Protein AF-A0A8T5USI5-F1 (afdb_monomer_lite)

Secondary structure (DSSP, 8-state):
-----S--EEEEETTEEEEE-PPPHHHIIIIIHHHHHHHHHHHHHHHHHHHHHSS--S-TTSPP--SS---HHHHHHHHHHHHHHHHHHHHHHHHHHHHHHHHHHHHHSHHHHHHH---GGGSPPP---HHHHHHHHHHHHHHHSS-------HHHHHHHHHHTTTS--

Foldseek 3Di:
DPDPLADWDWDAFPNDIWIFTEDDPVCCVVQVVVLVVLVVVLVVLQVVLCVLQVDRDPALQDDRHRPDDHDPVSVVVSVVSSVSNVVSVVVNLVSLQVQLQLRRLCRVCVPVCVPVVDDSVPDDGDDGDSVSSVVSSVVNSVSHPPDRPPPPDPPVVVVVVVVVVVVPD

pLDDT: mean 78.93, std 16.96, range [35.34, 95.69]

Sequence (169 aa):
MLPNYYPTSTIKVNGKEIEIEPYRVIEIRDYITPLDKITAKLSGIISKLEYYTGATIDDPSLPIVPTKDLSLEDIDKMAELGEEAVDLKLQAMELSYKVAQLGLKRALYKEAYTKVGKELDEFKDIGVTESQTQIVTRLMMKLANQDMPMVADTKNRLKDKREKKRSGK

Radius of gyration: 23.27 Å; chains: 1; bounding box: 47×43×85 Å

Organism: NCBI:txid2874285

Structure (mmCIF, N/CA/C/O backbone):
data_AF-A0A8T5USI5-F1
#
_entry.id   AF-A0A8T5USI5-F1
#
loop_
_atom_site.group_PDB
_atom_site.id
_atom_site.type_symbol
_atom_site.label_atom_id
_atom_site.label_alt_id
_atom_site.label_comp_id
_atom_site.label_asym_id
_atom_site.label_entity_id
_atom_site.label_seq_id
_atom_site.pdbx_PDB_ins_code
_atom_site.Cartn_x
_atom_site.Cartn_y
_atom_site.Cartn_z
_atom_site.occupancy
_atom_site.B_iso_or_equiv
_atom_site.auth_seq_id
_atom_site.auth_comp_id
_atom_site.auth_asym_id
_atom_site.auth_atom_id
_atom_site.pdbx_PDB_model_num
ATOM 1 N N . MET A 1 1 ? -9.394 -4.500 35.224 1.00 40.97 1 MET A N 1
ATOM 2 C CA . MET A 1 1 ? -9.216 -4.341 33.765 1.00 40.97 1 MET A CA 1
ATOM 3 C C . MET A 1 1 ? -8.466 -5.555 33.247 1.00 40.97 1 MET A C 1
ATOM 5 O O . MET A 1 1 ? -7.433 -5.884 33.817 1.00 40.97 1 MET A O 1
ATOM 9 N N . LEU A 1 2 ? -9.011 -6.258 32.251 1.00 38.81 2 LEU A N 1
ATOM 10 C CA . LEU A 1 2 ? -8.253 -7.277 31.519 1.00 38.81 2 LEU A CA 1
ATOM 11 C C . LEU A 1 2 ? -7.157 -6.560 30.711 1.00 38.81 2 LEU A C 1
ATOM 13 O O . LEU A 1 2 ? -7.464 -5.528 30.113 1.00 38.81 2 LEU A O 1
ATOM 17 N N . PRO A 1 3 ? -5.901 -7.040 30.716 1.00 43.03 3 PRO A N 1
ATOM 18 C CA . PRO A 1 3 ? -4.856 -6.482 29.865 1.00 43.03 3 PRO A CA 1
ATOM 19 C C . PRO A 1 3 ? -5.282 -6.561 28.398 1.00 43.03 3 PRO A C 1
ATOM 21 O O . PRO A 1 3 ? -5.829 -7.579 27.974 1.00 43.03 3 PRO A O 1
ATOM 24 N N . ASN A 1 4 ? -5.030 -5.506 27.625 1.00 50.62 4 ASN A N 1
ATOM 25 C CA . ASN A 1 4 ? -5.177 -5.575 26.177 1.00 50.62 4 ASN A CA 1
ATOM 26 C C . ASN A 1 4 ? -4.032 -6.461 25.658 1.00 50.62 4 ASN A C 1
ATOM 28 O O . ASN A 1 4 ? -2.865 -6.104 25.791 1.00 50.62 4 ASN A O 1
ATOM 32 N N . TYR A 1 5 ? -4.354 -7.661 25.168 1.00 55.97 5 TYR A N 1
ATOM 33 C CA . TYR A 1 5 ? -3.356 -8.659 24.748 1.00 55.97 5 TYR A CA 1
ATOM 34 C C . TYR A 1 5 ? -2.824 -8.429 23.328 1.00 55.97 5 TYR A C 1
ATOM 36 O O . TYR A 1 5 ? -1.929 -9.147 22.890 1.00 55.97 5 TYR A O 1
ATOM 44 N N . TYR A 1 6 ? -3.368 -7.442 22.617 1.00 62.94 6 TYR A N 1
ATOM 45 C CA . TYR A 1 6 ? -2.999 -7.129 21.244 1.00 62.94 6 TYR A CA 1
ATOM 46 C C . TYR A 1 6 ? -2.125 -5.874 21.197 1.00 62.94 6 TYR A C 1
ATOM 48 O O . TYR A 1 6 ? -2.446 -4.901 21.884 1.00 62.94 6 TYR A O 1
ATOM 56 N N . PRO A 1 7 ? -1.040 -5.872 20.402 1.00 72.12 7 PRO A N 1
ATOM 57 C CA . PRO A 1 7 ? -0.237 -4.676 20.209 1.00 72.12 7 PRO A CA 1
ATOM 58 C C . PRO A 1 7 ? -1.087 -3.613 19.514 1.00 72.12 7 PRO A C 1
ATOM 60 O O . PRO A 1 7 ? -1.692 -3.877 18.480 1.00 72.12 7 PRO A O 1
ATOM 63 N N . THR A 1 8 ? -1.141 -2.416 20.084 1.00 79.50 8 THR A N 1
ATOM 64 C CA . THR A 1 8 ? -1.781 -1.252 19.468 1.00 79.50 8 THR A CA 1
ATOM 65 C C . THR A 1 8 ? -0.726 -0.230 19.067 1.00 79.50 8 THR A C 1
ATOM 67 O O . THR A 1 8 ? 0.451 -0.329 19.434 1.00 79.50 8 THR A O 1
ATOM 70 N N . SER A 1 9 ? -1.101 0.744 18.246 1.00 81.75 9 SER A N 1
ATOM 71 C CA . SER A 1 9 ? -0.208 1.847 17.891 1.00 81.75 9 SER A CA 1
ATOM 72 C C . SER A 1 9 ? -0.971 3.144 17.702 1.00 81.75 9 SER A C 1
ATOM 74 O O . SER A 1 9 ? -2.032 3.165 17.086 1.00 81.75 9 SER A O 1
ATOM 76 N N . THR A 1 10 ? -0.409 4.237 18.209 1.00 85.75 10 THR A N 1
ATOM 77 C CA . THR A 1 10 ? -1.034 5.560 18.143 1.00 85.75 10 THR A CA 1
ATOM 78 C C . THR A 1 10 ? -0.524 6.344 16.942 1.00 85.75 10 THR A C 1
ATOM 80 O O . THR A 1 10 ? 0.676 6.391 16.671 1.00 85.75 10 THR A O 1
ATOM 83 N N . ILE A 1 11 ? -1.444 6.990 16.235 1.00 85.12 11 ILE A N 1
ATOM 84 C CA . ILE A 1 11 ? -1.179 7.822 15.059 1.00 85.12 11 ILE A CA 1
ATOM 85 C C . ILE A 1 11 ? -2.010 9.103 15.159 1.00 85.12 11 ILE A C 1
ATOM 87 O O . ILE A 1 11 ? -3.140 9.093 15.641 1.00 85.12 11 ILE A O 1
ATOM 91 N N . LYS A 1 12 ? -1.463 10.216 14.661 1.00 85.00 12 LYS A N 1
ATOM 92 C CA . LYS A 1 12 ? -2.191 11.476 14.511 1.00 85.00 12 LYS A CA 1
ATOM 93 C C . LYS A 1 12 ? -2.833 11.579 13.121 1.00 85.00 12 LYS A C 1
ATOM 95 O O . LYS A 1 12 ? -2.125 11.719 12.127 1.00 85.00 12 LYS A O 1
ATOM 100 N N . VAL A 1 13 ? -4.164 11.570 13.052 1.00 82.12 13 VAL A N 1
ATOM 101 C CA . VAL A 1 13 ? -4.943 11.828 11.824 1.00 82.12 13 VAL A CA 1
ATOM 102 C C . VAL A 1 13 ? -5.777 13.083 12.026 1.00 82.12 13 VAL A C 1
ATOM 104 O O . VAL A 1 13 ? -6.486 13.206 13.021 1.00 82.12 13 VAL A O 1
ATOM 107 N N . ASN A 1 14 ? -5.681 14.037 11.096 1.00 84.12 14 ASN A N 1
ATOM 108 C CA . ASN A 1 14 ? -6.418 15.310 11.149 1.00 84.12 14 ASN A CA 1
ATOM 109 C C . ASN A 1 14 ? -6.300 16.035 12.503 1.00 84.12 14 ASN A C 1
ATOM 111 O O . ASN A 1 14 ? -7.270 16.567 13.033 1.00 84.12 14 ASN A O 1
ATOM 115 N N . GLY A 1 15 ? -5.106 16.013 13.098 1.00 80.69 15 GLY A N 1
ATOM 116 C CA . GLY A 1 15 ? -4.850 16.650 14.391 1.00 80.69 15 GLY A CA 1
ATOM 117 C C . GLY A 1 15 ? -5.251 15.828 15.621 1.00 80.69 15 GLY A C 1
ATOM 118 O O . GLY A 1 15 ? -4.846 16.197 16.721 1.00 80.69 15 GLY A O 1
ATOM 119 N N . LYS A 1 16 ? -5.967 14.709 15.457 1.00 83.94 16 LYS A N 1
ATOM 120 C CA . LYS A 1 16 ? -6.438 13.841 16.543 1.00 83.94 16 LYS A CA 1
ATOM 121 C C . LYS A 1 16 ? -5.554 12.605 16.688 1.00 83.94 16 LYS A C 1
ATOM 123 O O . LYS A 1 16 ? -5.235 11.959 15.693 1.00 83.94 16 LYS A O 1
ATOM 128 N N . GLU A 1 17 ? -5.188 12.262 17.919 1.00 88.12 17 GLU A N 1
ATOM 129 C CA . GLU A 1 17 ? -4.540 10.983 18.219 1.00 88.12 17 GLU A CA 1
ATOM 130 C C . GLU A 1 17 ? -5.564 9.847 18.210 1.00 88.12 17 GLU A C 1
ATOM 132 O O . GLU A 1 17 ? -6.646 9.948 18.795 1.00 88.12 17 GLU A O 1
ATOM 137 N N . ILE A 1 18 ? -5.223 8.781 17.496 1.00 86.44 18 ILE A N 1
ATOM 138 C CA . ILE A 1 18 ? -6.059 7.609 17.274 1.00 86.44 18 ILE A CA 1
ATOM 139 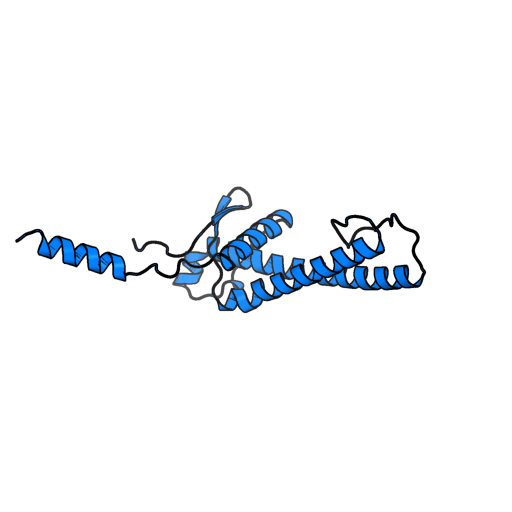C C . ILE A 1 18 ? -5.219 6.379 17.605 1.00 86.44 18 ILE A C 1
ATOM 141 O O . ILE A 1 18 ? -4.142 6.193 17.040 1.00 86.44 18 ILE A O 1
ATOM 145 N N . GLU A 1 19 ? -5.716 5.546 18.517 1.00 88.12 19 GLU A N 1
ATOM 146 C CA . GLU A 1 19 ? -5.135 4.240 18.821 1.00 88.12 19 GLU A CA 1
ATOM 147 C C . GLU A 1 19 ? -5.674 3.205 17.832 1.00 88.12 19 GLU A C 1
ATOM 149 O O . GLU A 1 19 ? -6.877 2.952 17.767 1.00 88.12 19 GLU A O 1
ATOM 154 N N . ILE A 1 20 ? -4.775 2.626 17.047 1.00 85.94 20 ILE A N 1
ATOM 155 C CA . ILE A 1 20 ? -5.085 1.626 16.036 1.00 85.94 20 ILE A CA 1
ATOM 156 C C . ILE A 1 20 ? -4.821 0.224 16.583 1.00 85.94 20 ILE A C 1
ATOM 158 O O . ILE A 1 20 ? -3.777 -0.050 17.179 1.00 85.94 20 ILE A O 1
ATOM 162 N N . GLU A 1 21 ? -5.786 -0.659 16.342 1.00 82.69 21 GLU A N 1
ATOM 163 C CA . GLU A 1 21 ? -5.762 -2.074 16.706 1.00 82.69 21 GLU A CA 1
ATOM 164 C C . GLU A 1 21 ? -5.496 -2.953 15.471 1.00 82.69 21 GLU A C 1
ATOM 166 O O . GLU A 1 21 ? -5.841 -2.560 14.353 1.00 82.69 21 GLU A O 1
ATOM 171 N N . PRO A 1 22 ? -4.921 -4.156 15.650 1.00 76.06 22 PRO A N 1
ATOM 172 C CA . PRO A 1 22 ? -4.624 -5.060 14.548 1.00 76.06 22 PRO A CA 1
ATOM 173 C C . PRO A 1 22 ? -5.890 -5.599 13.866 1.00 76.06 22 PRO A C 1
ATOM 175 O O . PRO A 1 22 ? -7.019 -5.515 14.370 1.00 76.06 22 PRO A O 1
ATOM 178 N N . TYR A 1 23 ? -5.683 -6.186 12.688 1.00 75.00 23 TYR A N 1
ATOM 179 C CA . TYR A 1 23 ? -6.731 -6.862 11.935 1.00 75.00 23 TYR A CA 1
ATOM 180 C C . TYR A 1 23 ? -7.186 -8.167 12.583 1.00 75.00 23 TYR A C 1
ATOM 182 O O . TYR A 1 23 ? -6.412 -8.884 13.217 1.00 75.00 23 TYR A O 1
ATOM 190 N N . ARG A 1 24 ? -8.455 -8.517 12.352 1.00 74.44 24 ARG A N 1
ATOM 191 C CA . ARG A 1 24 ? -8.939 -9.882 12.561 1.00 74.44 24 ARG A CA 1
ATOM 192 C C . ARG A 1 24 ? -8.360 -10.774 11.468 1.00 74.44 24 ARG A C 1
ATOM 194 O O . ARG A 1 24 ? -8.135 -10.324 10.351 1.00 74.44 24 ARG A O 1
ATOM 201 N N . VAL A 1 25 ? -8.210 -12.064 11.756 1.00 72.25 25 VAL A N 1
ATOM 202 C CA . VAL A 1 25 ? -7.623 -13.045 10.822 1.00 72.25 25 VAL A CA 1
ATOM 203 C C . VAL A 1 25 ? -8.280 -13.024 9.431 1.00 72.25 25 VAL A C 1
ATOM 205 O O . VAL A 1 25 ? -7.582 -13.104 8.426 1.00 72.25 25 VAL A O 1
ATOM 208 N N . ILE A 1 26 ? -9.606 -12.869 9.359 1.00 71.94 26 ILE A N 1
ATOM 209 C CA . ILE A 1 26 ? -10.342 -12.795 8.082 1.00 71.94 26 ILE A CA 1
ATOM 210 C C . ILE A 1 26 ? -9.901 -11.570 7.267 1.00 71.94 26 ILE A C 1
ATOM 212 O O . ILE A 1 26 ? -9.634 -11.671 6.078 1.00 71.94 26 ILE A O 1
ATOM 216 N N . GLU A 1 27 ? -9.724 -10.428 7.924 1.00 77.50 27 GLU A N 1
ATOM 217 C CA . GLU A 1 27 ? -9.336 -9.171 7.281 1.00 77.50 27 GLU A CA 1
ATOM 218 C C . GLU A 1 27 ? -7.861 -9.181 6.859 1.00 77.50 27 GLU A C 1
ATOM 220 O O . GLU A 1 27 ? -7.498 -8.590 5.844 1.00 77.50 27 GLU A O 1
ATOM 225 N N . ILE A 1 28 ? -7.008 -9.909 7.592 1.00 80.19 28 ILE A N 1
ATOM 226 C CA . ILE A 1 28 ? -5.634 -10.181 7.150 1.00 80.19 28 ILE A CA 1
ATOM 227 C C . ILE A 1 28 ? -5.665 -10.927 5.812 1.00 80.19 28 ILE A C 1
ATOM 229 O O . ILE A 1 28 ? -4.963 -10.540 4.880 1.00 80.19 28 ILE A O 1
ATOM 233 N N . ARG A 1 29 ? -6.500 -11.966 5.695 1.00 83.56 29 ARG A N 1
ATOM 234 C CA . ARG A 1 29 ? -6.617 -12.762 4.466 1.00 83.56 29 ARG A CA 1
ATOM 235 C C . ARG A 1 29 ? -7.177 -11.953 3.297 1.00 83.56 29 ARG A C 1
ATOM 237 O O . ARG A 1 29 ? -6.701 -12.120 2.177 1.00 83.56 29 ARG A O 1
ATOM 244 N N . ASP A 1 30 ? -8.179 -11.121 3.556 1.00 86.25 30 ASP A N 1
ATOM 245 C CA . ASP A 1 30 ? -8.951 -10.458 2.503 1.00 86.25 30 ASP A CA 1
ATOM 246 C C . ASP A 1 30 ? -8.341 -9.108 2.074 1.00 86.25 30 ASP A C 1
ATOM 248 O O . ASP A 1 30 ? -8.551 -8.688 0.937 1.00 86.25 30 ASP A O 1
ATOM 252 N N . TYR A 1 31 ? -7.534 -8.459 2.927 1.00 88.56 31 TYR A N 1
ATOM 253 C CA . TYR A 1 31 ? -6.959 -7.137 2.637 1.00 88.56 31 TYR A CA 1
ATOM 254 C C . TYR A 1 31 ? -5.435 -7.065 2.770 1.00 88.56 31 TYR A C 1
ATOM 256 O O . TYR A 1 31 ? -4.773 -6.562 1.865 1.00 88.56 31 TYR A O 1
ATOM 264 N N . ILE A 1 32 ? -4.848 -7.592 3.851 1.00 87.44 32 ILE A N 1
ATOM 265 C CA . ILE A 1 32 ? -3.392 -7.487 4.070 1.00 87.44 32 ILE A CA 1
ATOM 266 C C . ILE A 1 32 ? -2.613 -8.412 3.137 1.00 87.44 32 ILE A C 1
ATOM 268 O O . ILE A 1 32 ? -1.711 -7.962 2.441 1.00 87.44 32 ILE A O 1
ATOM 272 N N . THR A 1 33 ? -2.983 -9.691 3.065 1.00 88.75 33 THR A N 1
ATOM 273 C CA . THR A 1 33 ? -2.283 -10.672 2.223 1.00 88.75 33 THR A CA 1
ATOM 274 C C . THR A 1 33 ? -2.325 -10.308 0.731 1.00 88.75 33 THR A C 1
ATOM 276 O O . THR A 1 33 ? -1.299 -10.449 0.064 1.00 88.75 33 THR A O 1
ATOM 279 N N . PRO A 1 34 ? -3.453 -9.845 0.154 1.00 93.00 34 PRO A N 1
ATOM 280 C CA . PRO A 1 34 ? -3.464 -9.384 -1.230 1.00 93.00 34 PRO A CA 1
ATOM 281 C C . PRO A 1 34 ? -2.609 -8.131 -1.426 1.00 93.00 34 PRO A C 1
ATOM 283 O O . PRO A 1 34 ? -1.885 -8.061 -2.417 1.00 93.00 34 PRO A O 1
ATOM 286 N N . LEU A 1 35 ? -2.614 -7.197 -0.467 1.00 92.25 35 LEU A N 1
ATOM 287 C CA . LEU A 1 35 ? -1.765 -6.008 -0.526 1.00 92.25 35 LEU A CA 1
ATOM 288 C C . LEU A 1 35 ? -0.277 -6.380 -0.501 1.00 92.25 35 LEU A C 1
ATOM 290 O O . LEU A 1 35 ? 0.466 -5.902 -1.351 1.00 92.25 35 LEU A O 1
ATOM 294 N N . ASP A 1 36 ? 0.137 -7.296 0.380 1.00 90.38 36 ASP A N 1
ATOM 295 C CA . ASP A 1 36 ? 1.506 -7.835 0.429 1.00 90.38 36 ASP A CA 1
ATOM 296 C C . ASP A 1 36 ? 1.918 -8.503 -0.892 1.00 90.38 36 ASP A C 1
ATOM 298 O O . ASP A 1 36 ? 3.048 -8.361 -1.360 1.00 90.38 36 ASP A O 1
ATOM 302 N N . LYS A 1 37 ? 0.999 -9.228 -1.540 1.00 93.69 37 LYS A N 1
ATOM 303 C CA . LYS A 1 37 ? 1.270 -9.836 -2.851 1.00 93.69 37 LYS A CA 1
ATOM 304 C C . LYS A 1 37 ? 1.456 -8.784 -3.939 1.00 93.69 37 LYS A C 1
ATOM 306 O O . LYS A 1 37 ? 2.336 -8.947 -4.783 1.00 93.69 37 LYS A O 1
ATOM 311 N N . ILE A 1 38 ? 0.634 -7.735 -3.941 1.00 94.25 38 ILE A N 1
ATOM 312 C CA . ILE A 1 38 ? 0.739 -6.640 -4.911 1.00 94.25 38 ILE A CA 1
ATOM 313 C C . ILE A 1 38 ? 2.054 -5.883 -4.705 1.00 94.25 38 ILE A C 1
ATOM 315 O O . ILE A 1 38 ? 2.782 -5.672 -5.673 1.00 94.25 38 ILE A O 1
ATOM 319 N N . THR A 1 39 ? 2.410 -5.539 -3.463 1.00 90.25 39 THR A N 1
ATOM 320 C CA . THR A 1 39 ? 3.667 -4.833 -3.169 1.00 90.25 39 THR A CA 1
ATOM 321 C C . THR A 1 39 ? 4.893 -5.672 -3.529 1.00 90.25 39 THR A C 1
ATOM 323 O O . THR A 1 39 ? 5.835 -5.143 -4.119 1.00 90.25 39 THR A O 1
ATOM 326 N N . ALA A 1 40 ? 4.869 -6.983 -3.269 1.00 92.38 40 ALA A N 1
ATOM 327 C CA . ALA A 1 40 ? 5.945 -7.888 -3.672 1.00 92.38 40 ALA A CA 1
ATOM 328 C C . ALA A 1 40 ? 6.091 -7.983 -5.201 1.00 92.38 40 ALA A C 1
ATOM 330 O O . ALA A 1 40 ? 7.207 -7.924 -5.719 1.00 92.38 40 ALA A O 1
ATOM 331 N N . LYS A 1 41 ? 4.974 -8.089 -5.936 1.00 95.69 41 LYS A N 1
ATOM 332 C CA . LYS A 1 41 ? 4.992 -8.080 -7.408 1.00 95.69 41 LYS A CA 1
ATOM 333 C C . LYS A 1 41 ? 5.541 -6.768 -7.958 1.00 95.69 41 LYS A C 1
ATOM 335 O O . LYS A 1 41 ? 6.427 -6.803 -8.807 1.00 95.69 41 LYS A O 1
ATOM 340 N N . LEU A 1 42 ? 5.068 -5.636 -7.436 1.00 93.50 42 LEU A N 1
ATOM 341 C CA . LEU A 1 42 ? 5.527 -4.310 -7.842 1.00 93.50 42 LEU A CA 1
ATOM 342 C C . LEU A 1 42 ? 7.034 -4.150 -7.601 1.00 93.50 42 LEU A C 1
ATOM 344 O O . LEU A 1 42 ? 7.749 -3.709 -8.493 1.00 93.50 42 LEU A O 1
ATOM 348 N N . SER A 1 43 ? 7.535 -4.593 -6.443 1.00 92.31 43 SER A N 1
ATOM 349 C CA . SER A 1 43 ? 8.975 -4.607 -6.160 1.00 92.31 43 SER A CA 1
ATOM 350 C C . SER A 1 43 ? 9.750 -5.461 -7.167 1.00 92.31 43 SER A C 1
ATOM 352 O O . SER A 1 43 ? 10.824 -5.057 -7.602 1.00 92.31 43 SER A O 1
ATOM 354 N N . GLY A 1 44 ? 9.213 -6.619 -7.562 1.00 95.44 44 GLY A N 1
ATOM 355 C CA . GLY A 1 44 ? 9.832 -7.471 -8.577 1.00 95.44 44 GLY A CA 1
ATOM 356 C C . GLY A 1 44 ? 9.885 -6.819 -9.961 1.00 95.44 44 GLY A C 1
ATOM 357 O O . GLY A 1 44 ? 10.875 -6.981 -10.673 1.00 95.44 44 GLY A O 1
ATOM 358 N N . ILE A 1 45 ? 8.849 -6.067 -10.341 1.00 94.38 45 ILE A N 1
ATOM 359 C CA . ILE A 1 45 ? 8.835 -5.293 -11.590 1.00 94.38 45 ILE A CA 1
ATOM 360 C C . ILE A 1 45 ? 9.849 -4.154 -11.533 1.00 94.38 45 ILE A C 1
ATOM 362 O O . ILE A 1 45 ? 10.623 -4.008 -12.475 1.00 94.38 45 ILE A O 1
ATOM 366 N N . ILE A 1 46 ? 9.899 -3.406 -10.427 1.00 92.44 46 ILE A N 1
ATOM 367 C CA . ILE A 1 46 ? 10.883 -2.335 -10.225 1.00 92.44 46 ILE A CA 1
ATOM 368 C C . ILE A 1 46 ? 12.294 -2.892 -10.415 1.00 92.44 46 ILE A C 1
ATOM 370 O O . ILE A 1 46 ? 13.016 -2.401 -11.273 1.00 92.44 46 ILE A O 1
ATOM 374 N N . SER A 1 47 ? 12.653 -3.995 -9.751 1.00 93.50 47 SER A N 1
ATOM 375 C CA . SER A 1 47 ? 13.983 -4.600 -9.919 1.00 93.50 47 SER A CA 1
ATOM 376 C C . SER A 1 47 ? 14.286 -5.033 -11.360 1.00 93.50 47 SER A C 1
ATOM 378 O O . SER A 1 47 ? 15.432 -4.949 -11.803 1.00 93.50 47 SER A O 1
ATOM 380 N N . LYS A 1 48 ? 13.281 -5.488 -12.122 1.00 93.75 48 LYS A N 1
ATOM 381 C CA . LYS A 1 48 ? 13.459 -5.790 -13.553 1.00 93.75 48 LYS A CA 1
ATOM 382 C C . LYS A 1 48 ? 13.682 -4.521 -14.368 1.00 93.75 48 LYS A C 1
ATOM 384 O O . LYS A 1 48 ? 14.567 -4.507 -15.216 1.00 93.75 48 LYS A O 1
ATOM 389 N N . LEU A 1 49 ? 12.901 -3.473 -14.124 1.00 91.75 49 LEU A N 1
ATOM 390 C CA . LEU A 1 49 ? 13.071 -2.189 -14.798 1.00 91.75 49 LEU A CA 1
ATOM 391 C C . LEU A 1 49 ? 14.453 -1.599 -14.493 1.00 91.75 49 LEU A C 1
ATOM 393 O O . LEU A 1 49 ? 15.132 -1.181 -15.422 1.00 91.75 49 LEU A O 1
ATOM 397 N N . GLU A 1 50 ? 14.920 -1.652 -13.244 1.00 91.50 50 GLU A N 1
ATOM 398 C CA . GLU A 1 50 ? 16.271 -1.217 -12.857 1.00 91.50 50 GLU A CA 1
ATOM 399 C C . GLU A 1 50 ? 17.359 -2.025 -13.577 1.00 91.50 50 GLU A C 1
ATOM 401 O O . GLU A 1 50 ? 18.346 -1.467 -14.059 1.00 91.50 50 GLU A O 1
ATOM 406 N N . TYR A 1 51 ? 17.165 -3.340 -13.727 1.00 90.00 51 TYR A N 1
ATOM 407 C CA . TYR A 1 51 ? 18.051 -4.180 -14.534 1.00 90.00 51 TYR A CA 1
ATOM 408 C C . TYR A 1 51 ? 18.070 -3.749 -16.009 1.00 90.00 51 TYR A C 1
ATOM 410 O O . TYR A 1 51 ? 19.141 -3.678 -16.626 1.00 90.00 51 TYR A O 1
ATOM 418 N N . TYR A 1 52 ? 16.902 -3.444 -16.584 1.00 87.94 52 TYR A N 1
ATOM 419 C CA . TYR A 1 52 ? 16.777 -2.976 -17.965 1.00 87.94 52 TYR A CA 1
ATOM 420 C C . TYR A 1 52 ? 17.229 -1.540 -18.177 1.00 87.94 52 TYR A C 1
ATOM 422 O O . TYR A 1 52 ? 17.568 -1.211 -19.300 1.00 87.94 52 TYR A O 1
ATOM 430 N N . THR A 1 53 ? 17.299 -0.696 -17.157 1.00 87.19 53 THR A N 1
ATOM 431 C CA . THR A 1 53 ? 17.650 0.720 -17.342 1.00 87.19 53 THR A CA 1
ATOM 432 C C . THR A 1 53 ? 19.049 1.038 -16.854 1.00 87.19 53 THR A C 1
ATOM 434 O O . THR A 1 53 ? 19.632 2.009 -17.322 1.00 87.19 53 THR A O 1
ATOM 437 N N . GLY A 1 54 ? 19.594 0.234 -15.938 1.00 86.88 54 GLY A N 1
ATOM 438 C CA . GLY A 1 54 ? 20.811 0.562 -15.198 1.00 86.88 54 GLY A CA 1
ATOM 439 C C . GLY A 1 54 ? 20.626 1.730 -14.221 1.00 86.88 54 GLY A C 1
ATOM 440 O O . GLY A 1 54 ? 21.616 2.275 -13.732 1.00 86.88 54 GLY A O 1
ATOM 441 N N . ALA A 1 55 ? 19.383 2.144 -13.962 1.00 86.31 55 ALA A N 1
ATOM 442 C CA . ALA A 1 55 ? 19.031 3.245 -13.077 1.00 86.31 55 ALA A CA 1
ATOM 443 C C . ALA A 1 55 ? 18.176 2.735 -11.917 1.00 86.31 55 ALA A C 1
ATOM 445 O O . ALA A 1 55 ? 17.365 1.834 -12.100 1.00 86.31 55 ALA A O 1
ATOM 446 N N . THR A 1 56 ? 18.336 3.337 -10.740 1.00 88.12 56 THR A N 1
ATOM 447 C CA . THR A 1 56 ? 17.436 3.114 -9.602 1.00 88.12 56 THR A CA 1
ATOM 448 C C . THR A 1 56 ? 16.080 3.753 -9.880 1.00 88.12 56 THR A C 1
ATOM 450 O O . THR A 1 56 ? 16.022 4.876 -10.390 1.00 88.12 56 THR A O 1
ATOM 453 N N . ILE A 1 57 ? 14.999 3.044 -9.556 1.00 85.19 57 ILE A N 1
ATOM 454 C CA . ILE A 1 57 ? 13.628 3.476 -9.850 1.00 85.19 57 ILE A CA 1
ATOM 455 C C . ILE A 1 57 ? 12.830 3.546 -8.551 1.00 85.19 57 ILE A C 1
ATOM 457 O O . ILE A 1 57 ? 12.440 2.528 -7.985 1.00 85.19 57 ILE A O 1
ATOM 461 N N . ASP A 1 58 ? 12.529 4.772 -8.124 1.00 82.12 58 ASP A N 1
ATOM 462 C CA . ASP A 1 58 ? 11.681 5.022 -6.953 1.00 82.12 58 ASP A CA 1
ATOM 463 C C . ASP A 1 58 ? 10.184 4.922 -7.287 1.00 82.12 58 ASP A C 1
ATOM 465 O O . ASP A 1 58 ? 9.380 4.479 -6.465 1.00 82.12 58 ASP A O 1
ATOM 469 N N . ASP A 1 59 ? 9.796 5.333 -8.499 1.00 81.31 59 ASP A N 1
ATOM 470 C CA . ASP A 1 59 ? 8.413 5.311 -8.969 1.00 81.31 59 ASP A CA 1
ATOM 471 C C . ASP A 1 59 ? 8.338 4.853 -10.436 1.00 81.31 59 ASP A C 1
ATOM 473 O O . ASP A 1 59 ? 8.685 5.624 -11.336 1.00 81.31 59 ASP A O 1
ATOM 477 N N . PRO A 1 60 ? 7.850 3.627 -10.709 1.00 81.19 60 PRO A N 1
ATOM 478 C CA . PRO A 1 60 ? 7.775 3.091 -12.067 1.00 81.19 60 PRO A CA 1
ATOM 479 C C . PRO A 1 60 ? 6.687 3.753 -12.930 1.00 81.19 60 PRO A C 1
ATOM 481 O O . PRO A 1 60 ? 6.594 3.450 -14.114 1.00 81.19 60 PRO A O 1
ATOM 484 N N . SER A 1 61 ? 5.861 4.645 -12.366 1.00 76.94 61 SER A N 1
ATOM 485 C CA . SER A 1 61 ? 4.863 5.414 -13.131 1.00 76.94 61 SER A CA 1
ATOM 486 C C . SER A 1 61 ? 5.408 6.717 -13.728 1.00 76.94 61 SER A C 1
ATOM 488 O O . SER A 1 61 ? 4.699 7.401 -14.466 1.00 76.94 61 SER A O 1
ATOM 490 N N . LEU A 1 62 ? 6.650 7.082 -13.404 1.00 80.31 62 LEU A N 1
ATOM 491 C CA . LEU A 1 62 ? 7.315 8.257 -13.957 1.00 80.31 62 LEU A CA 1
ATOM 492 C C . LEU A 1 62 ? 8.173 7.882 -15.173 1.00 80.31 62 LEU A C 1
ATOM 494 O O . LEU A 1 62 ? 8.585 6.729 -15.298 1.00 80.31 62 LEU A O 1
ATOM 498 N N . PRO A 1 63 ? 8.482 8.843 -16.066 1.00 80.94 63 PRO A N 1
ATOM 499 C CA . PRO A 1 63 ? 9.393 8.600 -17.176 1.00 80.94 63 PRO A CA 1
ATOM 500 C C . PRO A 1 63 ? 10.742 8.073 -16.679 1.00 80.94 63 PRO A C 1
ATOM 502 O O . PRO A 1 63 ? 11.417 8.724 -15.880 1.00 80.94 63 PRO A O 1
ATOM 505 N N . ILE A 1 64 ? 11.139 6.903 -17.176 1.00 82.12 64 ILE A N 1
ATOM 506 C CA . ILE A 1 64 ? 12.411 6.279 -16.825 1.00 82.12 64 ILE A CA 1
ATOM 507 C C . ILE A 1 64 ? 13.456 6.706 -17.852 1.00 82.12 64 ILE A C 1
ATOM 509 O O . ILE A 1 64 ? 13.252 6.539 -19.053 1.00 82.12 64 ILE A O 1
ATOM 513 N N . VAL A 1 65 ? 14.580 7.244 -17.377 1.00 83.25 65 VAL A N 1
ATOM 514 C CA . VAL A 1 65 ? 15.726 7.598 -18.222 1.00 83.25 65 VAL A CA 1
ATOM 515 C C . VAL A 1 65 ? 16.776 6.490 -18.101 1.00 83.25 65 VAL A C 1
ATOM 517 O O . VAL A 1 65 ? 17.378 6.352 -17.034 1.00 83.25 65 VAL A O 1
ATOM 520 N N . PRO A 1 66 ? 16.999 5.680 -19.150 1.00 82.88 66 PRO A N 1
ATOM 521 C CA . PRO A 1 66 ? 18.009 4.628 -19.130 1.00 82.88 66 PRO A CA 1
ATOM 522 C C . PRO A 1 66 ? 19.423 5.212 -19.066 1.00 82.88 66 PRO A C 1
ATOM 524 O O . PRO A 1 66 ? 19.708 6.247 -19.668 1.00 82.88 66 PRO A O 1
ATOM 527 N N . THR A 1 67 ? 20.325 4.524 -18.372 1.00 85.88 67 THR A N 1
ATOM 528 C CA . THR A 1 67 ? 21.762 4.843 -18.322 1.00 85.88 67 THR A CA 1
ATOM 529 C C . THR A 1 67 ? 22.598 3.945 -19.234 1.00 85.88 67 THR A C 1
ATOM 531 O O . THR A 1 67 ? 23.786 4.205 -19.419 1.00 85.88 67 THR A O 1
ATOM 534 N N . LYS A 1 68 ? 21.989 2.907 -19.820 1.00 86.31 68 LYS A N 1
ATOM 535 C CA . LYS A 1 68 ? 22.601 2.018 -20.815 1.00 86.31 68 LYS A CA 1
ATOM 536 C C . LYS A 1 68 ? 21.879 2.095 -22.158 1.00 86.31 68 LYS A C 1
ATOM 538 O O . LYS A 1 68 ? 20.692 2.414 -22.209 1.00 86.31 68 LYS A O 1
ATOM 543 N N . ASP A 1 69 ? 22.593 1.741 -23.222 1.00 86.44 69 ASP A N 1
ATOM 544 C CA . ASP A 1 69 ? 22.004 1.575 -24.548 1.00 86.44 69 ASP A CA 1
ATOM 545 C C . ASP A 1 69 ? 20.997 0.418 -24.532 1.00 86.44 69 ASP A C 1
ATOM 547 O O . ASP A 1 69 ? 21.291 -0.669 -24.026 1.00 86.44 69 ASP A O 1
ATOM 551 N N . LEU A 1 70 ? 19.803 0.663 -25.074 1.00 86.38 70 LEU A N 1
ATOM 552 C CA . LEU A 1 70 ? 18.709 -0.306 -25.107 1.00 86.38 70 LEU A CA 1
ATOM 553 C C . LEU A 1 70 ? 18.515 -0.862 -26.512 1.00 86.38 70 LEU A C 1
ATOM 555 O O . LEU A 1 70 ? 18.516 -0.115 -27.495 1.00 86.38 70 LEU A O 1
ATOM 559 N N . SER A 1 71 ? 18.293 -2.172 -26.602 1.00 90.69 71 SER A N 1
ATOM 560 C CA . SER A 1 71 ? 17.744 -2.766 -27.819 1.00 90.69 71 SER A CA 1
ATOM 561 C C . SER A 1 71 ? 16.248 -2.449 -27.947 1.00 90.69 71 SER A C 1
ATOM 563 O O . SER A 1 71 ? 15.592 -2.098 -26.967 1.00 90.69 71 SER A O 1
ATOM 565 N N . LEU A 1 72 ? 15.681 -2.607 -29.148 1.00 89.00 72 LEU A N 1
ATOM 566 C CA . LEU A 1 72 ? 14.227 -2.493 -29.337 1.00 89.00 72 LEU A CA 1
ATOM 567 C C . LEU A 1 72 ? 13.463 -3.503 -28.465 1.00 89.00 72 LEU A C 1
ATOM 569 O O . LEU A 1 72 ? 12.446 -3.156 -27.881 1.00 89.00 72 LEU A O 1
ATOM 573 N N . GLU A 1 73 ? 14.001 -4.714 -28.301 1.00 90.44 73 GLU A N 1
ATOM 574 C CA . GLU A 1 73 ? 13.404 -5.742 -27.443 1.00 90.44 73 GLU A CA 1
ATOM 575 C C . GLU A 1 73 ? 13.398 -5.330 -25.959 1.00 90.44 73 GLU A C 1
ATOM 577 O O . GLU A 1 73 ? 12.440 -5.613 -25.242 1.00 90.44 73 GLU A O 1
ATOM 582 N N . ASP A 1 74 ? 14.445 -4.643 -25.487 1.00 89.19 74 ASP A N 1
ATOM 583 C CA . ASP A 1 74 ? 14.478 -4.110 -24.119 1.00 89.19 74 ASP A CA 1
ATOM 584 C C . ASP A 1 74 ? 13.430 -3.009 -23.925 1.00 89.19 74 ASP A C 1
ATOM 586 O O . ASP A 1 74 ? 12.776 -2.964 -22.884 1.00 89.19 74 ASP A O 1
ATOM 590 N N . ILE A 1 75 ? 13.245 -2.147 -24.931 1.00 89.00 75 ILE A N 1
ATOM 591 C CA . ILE A 1 75 ? 12.243 -1.073 -24.908 1.00 89.00 75 ILE A CA 1
ATOM 592 C C . ILE A 1 75 ? 10.831 -1.661 -24.823 1.00 89.00 75 ILE A C 1
ATOM 594 O O . ILE A 1 75 ? 10.056 -1.235 -23.966 1.00 89.00 75 ILE A O 1
ATOM 598 N N . ASP A 1 76 ? 10.518 -2.663 -25.647 1.00 90.81 76 ASP A N 1
ATOM 599 C CA . ASP A 1 76 ? 9.205 -3.318 -25.646 1.00 90.81 76 ASP A CA 1
ATOM 600 C C . ASP A 1 76 ? 8.917 -3.974 -24.284 1.00 90.81 76 ASP A C 1
ATOM 602 O O . ASP A 1 76 ? 7.871 -3.736 -23.678 1.00 90.81 76 ASP A O 1
ATOM 606 N N . LYS A 1 77 ? 9.889 -4.711 -23.723 1.00 91.50 77 LYS A N 1
ATOM 607 C CA . LYS A 1 77 ? 9.751 -5.320 -22.386 1.00 91.50 77 LYS A CA 1
ATOM 608 C C . LYS A 1 77 ? 9.600 -4.284 -21.277 1.00 91.50 77 LYS A C 1
ATOM 610 O O . LYS A 1 77 ? 8.864 -4.513 -20.318 1.00 91.50 77 LYS A O 1
ATOM 615 N N . MET A 1 78 ? 10.313 -3.163 -21.362 1.00 90.56 78 MET A N 1
ATOM 616 C CA . MET A 1 78 ? 10.175 -2.078 -20.392 1.00 90.56 78 MET A CA 1
ATOM 617 C C . MET A 1 78 ? 8.792 -1.433 -20.451 1.00 90.56 78 MET A C 1
ATOM 619 O O . MET A 1 78 ? 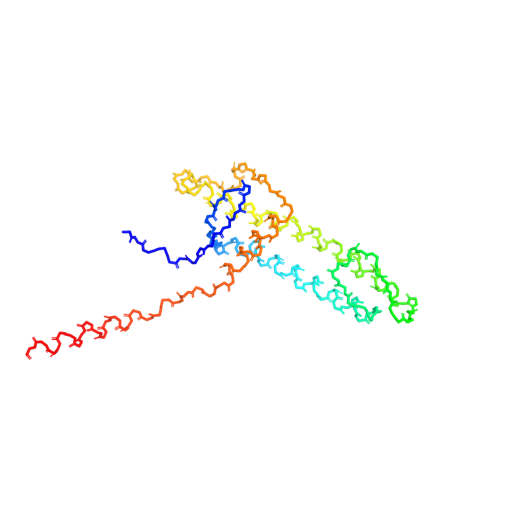8.251 -1.102 -19.397 1.00 90.56 78 MET A O 1
ATOM 623 N N . ALA A 1 79 ? 8.220 -1.271 -21.646 1.00 90.19 79 ALA A N 1
ATOM 624 C CA . ALA A 1 79 ? 6.872 -0.740 -21.808 1.00 90.19 79 ALA A CA 1
ATOM 625 C C . ALA A 1 79 ? 5.830 -1.667 -21.161 1.00 90.19 79 ALA A C 1
ATOM 627 O O . ALA A 1 79 ? 5.047 -1.205 -20.332 1.00 90.19 79 ALA A O 1
ATOM 628 N N . GLU A 1 80 ? 5.896 -2.975 -21.436 1.00 92.88 80 GLU A N 1
ATOM 629 C CA . GLU A 1 80 ? 5.013 -3.979 -20.819 1.00 92.88 80 GLU A CA 1
ATOM 630 C C . GLU A 1 80 ? 5.107 -3.968 -19.283 1.00 92.88 80 GLU A C 1
ATOM 632 O O . GLU A 1 80 ? 4.095 -3.947 -18.579 1.00 92.88 80 GLU A O 1
ATOM 637 N N . LEU A 1 81 ? 6.332 -3.932 -18.746 1.00 93.44 81 LEU A N 1
ATOM 638 C CA . LEU A 1 81 ? 6.569 -3.856 -17.302 1.00 93.44 81 LEU A CA 1
ATOM 639 C C . LEU A 1 81 ? 6.063 -2.539 -16.696 1.00 93.44 81 LEU A C 1
ATOM 641 O O . LEU A 1 81 ? 5.553 -2.541 -15.577 1.00 93.44 81 LEU A O 1
ATOM 645 N N . GLY A 1 82 ? 6.206 -1.421 -17.410 1.00 91.38 82 GLY A N 1
ATOM 646 C CA . GLY A 1 82 ? 5.69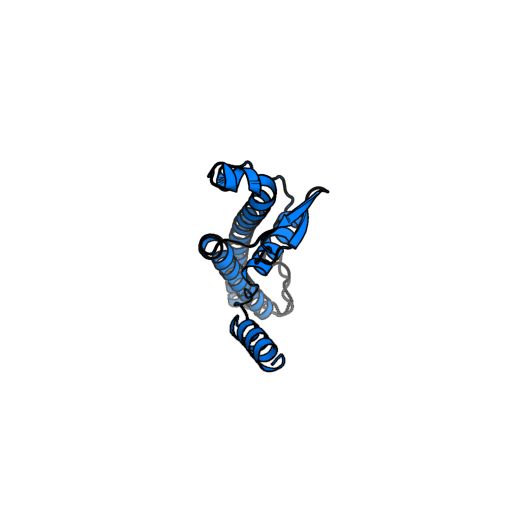5 -0.119 -16.987 1.00 91.38 82 GLY A CA 1
ATOM 647 C C . GLY A 1 82 ? 4.169 -0.108 -16.883 1.00 91.38 82 GLY A C 1
ATOM 648 O O . GLY A 1 82 ? 3.627 0.345 -15.874 1.00 91.38 82 GLY A O 1
ATOM 649 N N . GLU A 1 83 ? 3.477 -0.671 -17.875 1.00 92.00 83 GLU A N 1
ATOM 650 C CA . GLU A 1 83 ? 2.017 -0.819 -17.851 1.00 92.00 83 GLU A CA 1
ATOM 651 C C . GLU A 1 83 ? 1.554 -1.715 -16.693 1.00 92.00 83 GLU A C 1
ATOM 653 O O . GLU A 1 83 ? 0.663 -1.326 -15.930 1.00 92.00 83 GLU A O 1
ATOM 658 N N . GLU A 1 84 ? 2.204 -2.869 -16.491 1.00 94.81 84 GLU A N 1
ATOM 659 C CA . GLU A 1 84 ? 1.907 -3.763 -15.363 1.00 94.81 84 GLU A CA 1
ATOM 660 C C . GLU A 1 84 ? 2.141 -3.064 -14.009 1.00 94.81 84 GLU A C 1
ATOM 662 O O . GLU A 1 84 ? 1.337 -3.197 -13.080 1.00 94.81 84 GLU A O 1
ATOM 667 N N . ALA A 1 85 ? 3.214 -2.275 -13.885 1.00 93.00 85 ALA A N 1
ATOM 668 C CA . ALA A 1 85 ? 3.515 -1.531 -12.665 1.00 93.00 85 ALA A CA 1
ATOM 669 C C . ALA A 1 85 ? 2.452 -0.470 -12.346 1.00 93.00 85 ALA A C 1
ATOM 671 O O . ALA A 1 85 ? 2.081 -0.307 -11.179 1.00 93.00 85 ALA A O 1
ATOM 672 N N . VAL A 1 86 ? 1.954 0.241 -13.363 1.00 92.44 86 VAL A N 1
ATOM 673 C CA . VAL A 1 86 ? 0.889 1.242 -13.205 1.00 92.44 86 VAL A CA 1
ATOM 674 C C . VAL A 1 86 ? -0.404 0.584 -12.723 1.00 92.44 86 VAL A C 1
ATOM 676 O O . VAL A 1 86 ? -0.998 1.067 -11.755 1.00 92.44 86 VAL A O 1
ATOM 679 N N . ASP A 1 87 ? -0.807 -0.535 -13.327 1.00 94.31 87 ASP A N 1
ATOM 680 C CA . ASP A 1 87 ? -2.017 -1.260 -12.921 1.00 94.31 87 ASP A CA 1
ATOM 681 C C . ASP A 1 87 ? -1.914 -1.777 -11.475 1.00 94.31 87 ASP A C 1
ATOM 683 O O . ASP A 1 87 ? -2.790 -1.525 -10.640 1.00 94.31 87 ASP A O 1
ATOM 687 N N . LEU A 1 88 ? -0.786 -2.401 -11.117 1.00 93.88 88 LEU A N 1
ATOM 688 C CA . LEU A 1 88 ? -0.548 -2.857 -9.744 1.00 93.88 88 LEU A CA 1
ATOM 689 C C . LEU A 1 88 ? -0.526 -1.701 -8.738 1.00 93.88 88 LEU A C 1
ATOM 691 O O . LEU A 1 88 ? -1.016 -1.866 -7.619 1.00 93.88 88 LEU A O 1
ATOM 695 N N . LYS A 1 89 ? 0.007 -0.529 -9.107 1.00 91.75 89 LYS A N 1
ATOM 696 C CA . LYS A 1 89 ? 0.007 0.657 -8.237 1.00 91.75 89 LYS A CA 1
ATOM 697 C C . LYS A 1 89 ? -1.415 1.150 -7.973 1.00 91.75 89 LYS A C 1
ATOM 699 O O . LYS A 1 89 ? -1.735 1.443 -6.822 1.00 91.75 89 LYS A O 1
ATOM 704 N N . LEU A 1 90 ? -2.281 1.180 -8.987 1.00 91.81 90 LEU A N 1
ATOM 705 C CA . LEU A 1 90 ? -3.693 1.544 -8.819 1.00 91.81 90 LEU A CA 1
ATOM 706 C C . LEU A 1 90 ? -4.423 0.559 -7.896 1.00 91.81 90 LEU A C 1
ATOM 708 O O . LEU A 1 90 ? -5.088 0.985 -6.947 1.00 91.81 90 LEU A O 1
ATOM 712 N N . GLN A 1 91 ? -4.224 -0.747 -8.098 1.00 93.94 91 GLN A N 1
ATOM 713 C CA . GLN A 1 91 ? -4.783 -1.777 -7.214 1.00 93.94 91 GLN A CA 1
ATOM 714 C C . GLN A 1 91 ? -4.266 -1.636 -5.772 1.00 93.94 91 GLN A C 1
ATOM 716 O O . GLN A 1 91 ? -5.039 -1.721 -4.813 1.00 93.94 91 GLN A O 1
ATOM 721 N N . ALA A 1 92 ? -2.964 -1.372 -5.603 1.00 92.69 92 ALA A N 1
ATOM 722 C CA . ALA A 1 92 ? -2.357 -1.141 -4.295 1.00 92.69 92 ALA A CA 1
ATOM 723 C C . ALA A 1 92 ? -2.953 0.091 -3.606 1.00 92.69 92 ALA A C 1
ATOM 725 O O . ALA A 1 92 ? -3.209 0.042 -2.403 1.00 92.69 92 ALA A O 1
ATOM 726 N N . MET A 1 93 ? -3.183 1.183 -4.343 1.00 91.69 93 MET A N 1
ATOM 727 C CA . MET A 1 93 ? -3.782 2.412 -3.813 1.00 91.69 93 MET A CA 1
ATOM 728 C C . MET A 1 93 ? -5.214 2.177 -3.331 1.00 91.69 93 MET A C 1
ATOM 730 O O . MET A 1 93 ? -5.545 2.561 -2.206 1.00 91.69 93 MET A O 1
ATOM 734 N N . GLU A 1 94 ? -6.047 1.507 -4.131 1.00 92.62 94 GLU A N 1
ATOM 735 C CA . GLU A 1 94 ? -7.432 1.201 -3.753 1.00 92.62 94 GLU A CA 1
ATOM 736 C C . GLU A 1 94 ? -7.484 0.319 -2.497 1.00 92.62 94 GLU A C 1
ATOM 738 O O . GLU A 1 94 ? -8.226 0.590 -1.546 1.00 92.62 94 GLU A O 1
ATOM 743 N N . LEU A 1 95 ? -6.650 -0.720 -2.461 1.00 93.06 95 LEU A N 1
ATOM 744 C CA . LEU A 1 95 ? -6.610 -1.645 -1.339 1.00 93.06 95 LEU A CA 1
ATOM 745 C C . LEU A 1 95 ? -6.011 -0.998 -0.084 1.00 93.06 95 LEU A C 1
ATOM 747 O O . LEU A 1 95 ? -6.526 -1.206 1.014 1.00 93.06 95 LEU A O 1
ATOM 751 N N . SER A 1 96 ? -4.990 -0.151 -0.237 1.00 93.00 96 SER A N 1
ATOM 752 C CA . SER A 1 96 ? -4.433 0.658 0.857 1.00 93.00 96 SER A CA 1
ATOM 753 C C . SER A 1 96 ? -5.488 1.593 1.442 1.00 93.00 96 SER A C 1
ATOM 755 O O . SER A 1 96 ? -5.597 1.714 2.660 1.00 93.00 96 SER A O 1
ATOM 757 N N . TYR A 1 97 ? -6.322 2.214 0.604 1.00 93.44 97 TYR A N 1
ATOM 758 C CA . TYR A 1 97 ? -7.424 3.042 1.087 1.00 93.44 97 TYR A CA 1
ATOM 759 C C . TYR A 1 97 ? -8.415 2.236 1.931 1.00 93.44 97 TYR A C 1
ATOM 761 O O . TYR A 1 97 ? -8.716 2.633 3.058 1.00 93.44 97 TYR A O 1
ATOM 769 N N . LYS A 1 98 ? -8.851 1.068 1.443 1.00 91.56 98 LYS A N 1
ATOM 770 C CA . LYS A 1 98 ? -9.721 0.149 2.203 1.00 91.56 98 LYS A CA 1
ATOM 771 C C . LYS A 1 98 ? -9.086 -0.250 3.536 1.00 91.56 98 LYS A C 1
ATOM 773 O O . LYS A 1 98 ? -9.730 -0.169 4.583 1.00 91.56 98 LYS A O 1
ATOM 778 N N . VAL A 1 99 ? -7.797 -0.590 3.514 1.00 90.38 99 VAL A N 1
ATOM 779 C CA . VAL A 1 99 ? -7.033 -0.942 4.713 1.00 90.38 99 VAL A CA 1
ATOM 780 C C . VAL A 1 99 ? -6.965 0.226 5.705 1.00 90.38 99 VAL A C 1
ATOM 782 O O . VAL A 1 99 ? -7.142 0.050 6.912 1.00 90.38 99 VAL A O 1
ATOM 785 N N . ALA A 1 100 ? -6.724 1.442 5.227 1.00 91.56 100 ALA A N 1
ATOM 786 C CA . ALA A 1 100 ? -6.690 2.608 6.094 1.00 91.56 100 ALA A CA 1
ATOM 787 C C . ALA A 1 100 ? -8.067 2.895 6.710 1.00 91.56 100 ALA A C 1
ATOM 789 O O . ALA A 1 100 ? -8.163 3.139 7.915 1.00 91.56 100 ALA A O 1
ATOM 790 N N . GLN A 1 101 ? -9.135 2.813 5.911 1.00 91.94 101 GLN A N 1
ATOM 791 C CA . GLN A 1 101 ? -10.501 3.038 6.381 1.00 91.94 101 GLN A CA 1
ATOM 792 C C . GLN A 1 101 ? -10.902 2.040 7.461 1.00 91.94 101 GLN A C 1
ATOM 794 O O . GLN A 1 101 ? -11.398 2.458 8.504 1.00 91.94 101 GLN A O 1
ATOM 799 N N . LEU A 1 102 ? -10.639 0.746 7.276 1.00 88.38 102 LEU A N 1
ATOM 800 C CA . LEU A 1 102 ? -10.975 -0.266 8.279 1.00 88.38 102 LEU A CA 1
ATOM 801 C C . LEU A 1 102 ? -10.260 -0.014 9.613 1.00 88.38 102 LEU A C 1
ATOM 803 O O . LEU A 1 102 ? -10.905 -0.035 10.666 1.00 88.38 102 LEU A O 1
ATOM 807 N N . GLY A 1 103 ? -8.956 0.287 9.577 1.00 88.38 103 GLY A N 1
ATOM 808 C CA . GLY A 1 103 ? -8.181 0.607 10.780 1.00 88.38 103 GLY A CA 1
ATOM 809 C C . GLY A 1 103 ? -8.718 1.839 11.513 1.00 88.38 103 GLY A C 1
ATOM 810 O O . GLY A 1 103 ? -8.935 1.812 12.728 1.00 88.38 103 GLY A O 1
ATOM 811 N N . LEU A 1 104 ? -9.007 2.910 10.772 1.00 89.69 104 LEU A N 1
ATOM 812 C CA . LEU A 1 104 ? -9.507 4.157 11.347 1.00 89.69 104 LEU A CA 1
ATOM 813 C C . LEU A 1 104 ? -10.949 4.042 11.850 1.00 89.69 104 LEU A C 1
ATOM 815 O O . LEU A 1 104 ? -11.255 4.523 12.942 1.00 89.69 104 LEU A O 1
ATOM 819 N N . LYS A 1 105 ? -11.835 3.385 11.095 1.00 88.69 105 LYS A N 1
ATOM 820 C CA . LYS A 1 105 ? -13.226 3.155 11.500 1.00 88.69 105 LYS A CA 1
ATOM 821 C C . LYS A 1 105 ? -13.282 2.286 12.747 1.00 88.69 105 LYS A C 1
ATOM 823 O O . LYS A 1 105 ? -14.030 2.609 13.665 1.00 88.69 105 LYS A O 1
ATOM 828 N N . ARG A 1 106 ? -12.451 1.244 12.840 1.00 85.06 106 ARG A N 1
ATOM 829 C CA . ARG A 1 106 ? -12.340 0.427 14.057 1.00 85.06 106 ARG A CA 1
ATOM 830 C C . ARG A 1 106 ? -11.945 1.267 15.261 1.00 85.06 106 ARG A C 1
ATOM 832 O O . ARG A 1 106 ? -12.574 1.148 16.307 1.00 85.06 106 ARG A O 1
ATOM 839 N N . ALA A 1 107 ? -10.947 2.128 15.103 1.00 86.50 107 ALA A N 1
ATOM 840 C CA . ALA A 1 107 ? -10.475 2.969 16.191 1.00 86.50 107 ALA A CA 1
ATOM 841 C C . ALA A 1 107 ? -11.515 4.018 16.624 1.00 86.50 107 ALA A C 1
ATOM 843 O O . ALA A 1 107 ? -11.738 4.221 17.817 1.00 86.50 107 ALA A O 1
ATOM 844 N N . LEU A 1 108 ? -12.190 4.669 15.671 1.00 86.19 108 LEU A N 1
ATOM 845 C CA . LEU A 1 108 ? -13.145 5.744 15.965 1.00 86.19 108 LEU A CA 1
ATOM 846 C C . LEU A 1 108 ? -14.532 5.244 16.376 1.00 86.19 108 LEU A C 1
ATOM 848 O O . LEU A 1 108 ? -15.187 5.881 17.200 1.00 86.19 108 LEU A O 1
ATOM 852 N N . TYR A 1 109 ? -14.979 4.118 15.824 1.00 83.88 109 TYR A N 1
ATOM 853 C CA . TYR A 1 109 ? -16.306 3.549 16.063 1.00 83.88 109 TYR A CA 1
ATOM 854 C C . TYR A 1 109 ? -16.268 2.308 16.957 1.00 83.88 109 TYR A C 1
ATOM 856 O O . TYR A 1 109 ? -17.261 1.587 17.019 1.00 83.88 109 TYR A O 1
ATOM 864 N N . LYS A 1 110 ? -15.168 2.064 17.685 1.00 77.31 110 LYS A N 1
ATOM 865 C CA . LYS A 1 110 ? -14.956 0.877 18.533 1.00 77.31 110 LYS A CA 1
ATOM 866 C C . LYS A 1 110 ? -16.175 0.515 19.380 1.00 77.31 110 LYS A C 1
ATOM 868 O O . LYS A 1 110 ? -16.606 -0.636 19.382 1.00 77.31 110 LYS A O 1
ATOM 873 N N . GLU A 1 111 ? -16.765 1.491 20.067 1.00 71.75 111 GLU A N 1
ATOM 874 C CA . GLU A 1 111 ? -17.954 1.266 20.895 1.00 71.75 111 GLU A CA 1
ATOM 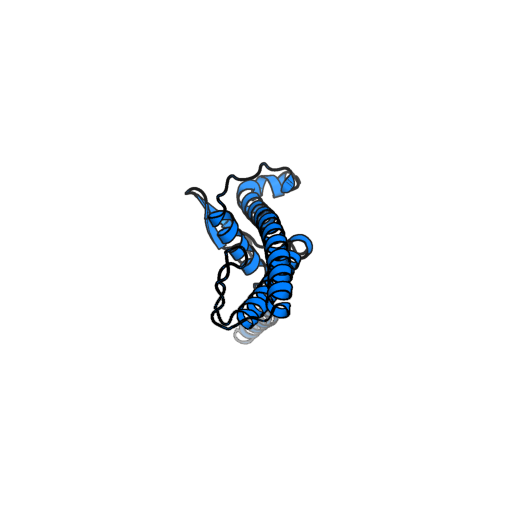875 C C . GLU A 1 111 ? -19.216 0.960 20.082 1.00 71.75 111 GLU A C 1
ATOM 877 O O . GLU A 1 111 ? -19.980 0.075 20.457 1.00 71.75 111 GLU A O 1
ATOM 882 N N . ALA A 1 112 ? -19.444 1.662 18.972 1.00 69.62 112 ALA A N 1
ATOM 883 C CA . ALA A 1 112 ? -20.617 1.443 18.127 1.00 69.62 112 ALA A CA 1
ATOM 884 C C . ALA A 1 112 ? -20.547 0.080 17.422 1.00 69.62 112 ALA A C 1
ATOM 886 O O . ALA A 1 112 ? -21.524 -0.662 17.399 1.00 69.62 112 ALA A O 1
ATOM 887 N N . TYR A 1 113 ? -19.367 -0.281 16.925 1.00 66.06 113 TYR A N 1
ATOM 888 C CA . TYR A 1 113 ? -19.087 -1.567 16.299 1.00 66.06 113 TYR A CA 1
ATOM 889 C C . TYR A 1 113 ? -19.266 -2.739 17.278 1.00 66.06 113 TYR A C 1
ATOM 891 O O . TYR A 1 113 ? -19.907 -3.735 16.956 1.00 66.06 113 TYR A O 1
ATOM 899 N N . THR A 1 114 ? -18.758 -2.610 18.509 1.00 67.38 114 THR A N 1
ATOM 900 C CA . THR A 1 114 ? -18.849 -3.682 19.518 1.00 67.38 114 THR A CA 1
ATOM 901 C C . THR A 1 114 ? -20.223 -3.811 20.172 1.00 67.38 114 THR A C 1
ATOM 903 O O . THR A 1 114 ? -20.604 -4.920 20.537 1.00 67.38 114 THR A O 1
ATOM 906 N N . LYS A 1 115 ? -20.974 -2.712 20.329 1.00 60.38 115 LYS A N 1
ATOM 907 C CA . LYS A 1 115 ? -22.279 -2.718 21.017 1.00 60.38 115 LYS A CA 1
ATOM 908 C C . LYS A 1 115 ? -23.469 -2.935 20.082 1.00 60.38 115 LYS A C 1
ATOM 910 O O . LYS A 1 115 ? -24.474 -3.480 20.523 1.00 60.38 115 LYS A O 1
ATOM 915 N N . VAL A 1 116 ? -23.383 -2.482 18.829 1.00 59.41 116 VAL A N 1
ATOM 916 C CA . VAL A 1 116 ? -24.530 -2.445 17.899 1.00 59.41 116 VAL A CA 1
ATOM 917 C C . VAL A 1 116 ? -24.454 -3.560 16.849 1.00 59.41 116 VAL A C 1
ATOM 919 O O . VAL A 1 116 ? -25.446 -3.832 16.184 1.00 59.41 116 VAL A O 1
ATOM 922 N N . GLY A 1 117 ? -23.307 -4.235 16.709 1.00 56.44 117 GLY A N 1
ATOM 923 C CA . GLY A 1 117 ? -23.140 -5.348 15.767 1.00 56.44 117 GLY A CA 1
ATOM 924 C C . GLY A 1 117 ? -23.170 -4.943 14.290 1.00 56.44 117 GLY A C 1
ATOM 925 O O . GLY A 1 117 ? -23.258 -5.816 13.437 1.00 56.44 117 GLY A O 1
ATOM 926 N N . LYS A 1 118 ? -23.099 -3.640 13.989 1.00 61.47 118 LYS A N 1
ATOM 927 C CA . LYS A 1 118 ? -22.977 -3.125 12.619 1.00 61.47 118 LYS A CA 1
ATOM 928 C C . LYS A 1 118 ? -21.624 -3.482 12.028 1.00 61.47 118 LYS A C 1
ATOM 930 O O . LYS A 1 118 ? -20.622 -3.445 12.747 1.00 61.47 118 LYS A O 1
ATOM 935 N N . GLU A 1 119 ? -21.574 -3.759 10.733 1.00 75.38 119 GLU A N 1
ATOM 936 C CA . GLU A 1 119 ? -20.301 -3.961 10.043 1.00 75.38 119 GLU A CA 1
ATOM 937 C C . GLU A 1 119 ? -19.535 -2.634 9.922 1.00 75.38 119 GLU A C 1
ATOM 939 O O . GLU A 1 119 ? -20.127 -1.555 9.861 1.00 75.38 119 GLU A O 1
ATOM 944 N N . LEU A 1 120 ? -18.195 -2.685 9.922 1.00 76.81 120 LEU A N 1
ATOM 945 C CA . LEU A 1 120 ? -17.373 -1.468 9.812 1.00 76.81 120 LEU A CA 1
ATOM 946 C C . LEU A 1 120 ? -17.645 -0.713 8.503 1.00 76.81 120 LEU A C 1
ATOM 948 O O . LEU A 1 120 ? -17.542 0.513 8.471 1.00 76.81 120 LEU A O 1
ATOM 952 N N . ASP A 1 121 ? -18.049 -1.426 7.457 1.00 76.25 121 ASP A N 1
ATOM 953 C CA . ASP A 1 121 ? -18.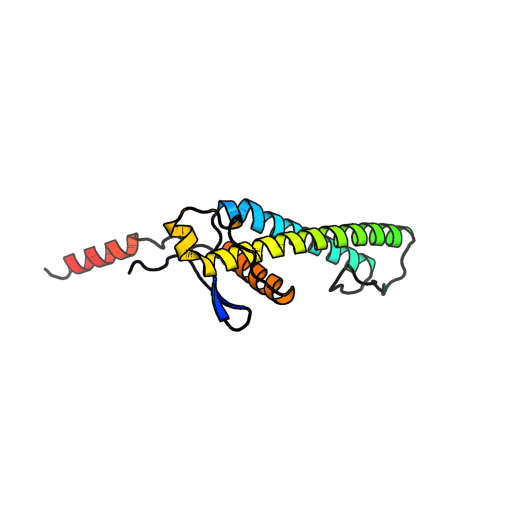339 -0.863 6.140 1.00 76.25 121 ASP A CA 1
ATOM 954 C C . ASP A 1 121 ? -19.617 -0.011 6.118 1.00 76.25 121 ASP A C 1
ATOM 956 O O . ASP A 1 121 ? -19.755 0.865 5.268 1.00 76.25 121 ASP A O 1
ATOM 960 N N . GLU A 1 122 ? -20.506 -0.164 7.105 1.00 81.88 122 GLU A N 1
ATOM 961 C CA . GLU A 1 122 ? -21.706 0.673 7.246 1.00 81.88 122 GLU A CA 1
ATOM 962 C C . GLU A 1 122 ? -21.401 2.081 7.777 1.00 81.88 122 GLU A C 1
ATOM 964 O O . GLU A 1 122 ? -22.236 2.989 7.692 1.00 81.88 122 GLU A O 1
ATOM 969 N N . PHE A 1 123 ? -20.223 2.284 8.372 1.00 85.12 123 PHE A N 1
ATOM 970 C CA . PHE A 1 123 ? -19.826 3.593 8.872 1.00 85.12 123 PHE A CA 1
ATOM 971 C C . PHE A 1 123 ? -19.275 4.450 7.737 1.00 85.12 123 PHE A C 1
ATOM 973 O O . PHE A 1 123 ? -18.568 3.968 6.852 1.00 85.12 123 PHE A O 1
ATOM 980 N N . LYS A 1 124 ? -19.560 5.754 7.796 1.00 87.75 124 LYS A N 1
ATOM 981 C CA . LYS A 1 124 ? -19.055 6.723 6.821 1.00 87.75 124 LYS A CA 1
ATOM 982 C C . LYS A 1 124 ? -17.525 6.701 6.778 1.00 87.75 124 LYS A C 1
ATOM 984 O O . LYS A 1 124 ? -16.871 6.645 7.821 1.00 87.75 124 LYS A O 1
ATOM 989 N N . ASP A 1 125 ? -16.976 6.799 5.572 1.00 90.81 125 ASP A N 1
ATOM 990 C CA . ASP A 1 125 ? -15.536 6.927 5.369 1.00 90.81 125 ASP A CA 1
ATOM 991 C C . ASP A 1 125 ? -14.977 8.187 6.033 1.00 90.81 125 ASP A C 1
ATOM 993 O O . ASP A 1 125 ? -15.591 9.262 6.069 1.00 90.81 125 ASP A O 1
ATOM 997 N N . ILE A 1 126 ? -13.774 8.035 6.568 1.00 89.19 126 ILE A N 1
ATOM 998 C CA . ILE A 1 126 ? -13.036 9.079 7.259 1.00 89.19 126 ILE A CA 1
ATOM 999 C C . ILE A 1 126 ? -12.219 9.823 6.210 1.00 89.19 126 ILE A C 1
ATOM 1001 O O . ILE A 1 126 ? -11.432 9.220 5.481 1.00 89.19 126 ILE A O 1
ATOM 1005 N N . GLY A 1 127 ? -12.407 11.141 6.131 1.00 89.06 127 GLY A N 1
ATOM 1006 C CA . GLY A 1 127 ? -11.649 11.988 5.214 1.00 89.06 127 GLY A CA 1
ATOM 1007 C C . GLY A 1 127 ? -10.163 11.957 5.560 1.00 89.06 127 GLY A C 1
ATOM 1008 O O . GLY A 1 127 ? -9.768 12.457 6.614 1.00 89.06 127 GLY A O 1
ATOM 1009 N N . VAL A 1 128 ? -9.357 11.370 4.679 1.00 88.88 128 VAL A N 1
ATOM 1010 C CA . VAL A 1 128 ? -7.905 11.244 4.830 1.00 88.88 128 VAL A CA 1
ATOM 1011 C C . VAL A 1 128 ? -7.195 11.612 3.539 1.00 88.88 128 VAL A C 1
ATOM 1013 O O . VAL A 1 128 ? -7.720 11.399 2.447 1.00 88.88 128 VAL A O 1
ATOM 1016 N N . THR A 1 129 ? -5.993 12.164 3.665 1.00 91.38 129 THR A N 1
ATOM 1017 C CA . THR A 1 129 ? -5.105 12.394 2.521 1.00 91.38 129 THR A CA 1
ATOM 1018 C C . THR A 1 129 ? -4.438 11.092 2.079 1.00 91.38 129 THR A C 1
ATOM 1020 O O . THR A 1 129 ? -4.415 10.098 2.812 1.00 91.38 129 THR A O 1
ATOM 1023 N N . GLU A 1 130 ? -3.834 11.091 0.891 1.00 87.38 130 GLU A N 1
ATOM 1024 C CA . GLU A 1 130 ? -3.042 9.952 0.415 1.00 87.38 130 GLU A CA 1
ATOM 1025 C C . GLU A 1 130 ? -1.886 9.626 1.375 1.00 87.38 130 GLU A C 1
ATOM 1027 O O . GLU A 1 130 ? -1.700 8.476 1.766 1.00 87.38 130 GLU A O 1
ATOM 1032 N N . SER A 1 131 ? -1.163 10.645 1.851 1.00 87.94 131 SER A N 1
ATOM 1033 C CA . SER A 1 131 ? -0.081 10.456 2.824 1.00 87.94 131 SER A CA 1
ATOM 1034 C C . SER A 1 131 ? -0.584 9.810 4.120 1.00 87.94 131 SER A C 1
ATOM 1036 O O . SER A 1 131 ? 0.012 8.850 4.609 1.00 87.94 131 SER A O 1
ATOM 1038 N N . GLN A 1 132 ? -1.724 10.264 4.651 1.00 89.00 132 GLN A N 1
ATOM 1039 C CA . GLN A 1 132 ? -2.339 9.641 5.827 1.00 89.00 132 GLN A CA 1
ATOM 1040 C C . GLN A 1 132 ? -2.754 8.192 5.546 1.00 89.00 132 GLN A C 1
ATOM 1042 O O . GLN A 1 132 ? -2.516 7.323 6.382 1.00 89.00 132 GLN A O 1
ATOM 1047 N N . THR A 1 133 ? -3.305 7.920 4.361 1.00 91.56 133 THR A N 1
ATOM 1048 C CA . THR A 1 133 ? -3.661 6.565 3.917 1.00 91.56 133 THR A CA 1
ATOM 1049 C C . THR A 1 133 ? -2.442 5.649 3.937 1.00 91.56 133 THR A C 1
ATOM 1051 O O . THR A 1 133 ? -2.497 4.571 4.527 1.00 91.56 133 THR A O 1
ATOM 1054 N N . GLN A 1 134 ? -1.313 6.090 3.380 1.00 89.56 134 GLN A N 1
ATOM 1055 C CA . GLN A 1 134 ? -0.071 5.313 3.370 1.00 89.56 134 GLN A CA 1
ATOM 1056 C C . GLN A 1 134 ? 0.469 5.062 4.785 1.00 89.56 134 GLN A C 1
ATOM 1058 O O . GLN A 1 134 ? 0.874 3.940 5.094 1.00 89.56 134 GLN A O 1
ATOM 1063 N N . ILE A 1 135 ? 0.456 6.074 5.663 1.00 89.75 135 ILE A N 1
ATOM 1064 C CA . ILE A 1 135 ? 0.936 5.929 7.048 1.00 89.75 135 ILE A CA 1
ATOM 1065 C C . ILE A 1 135 ? 0.076 4.911 7.804 1.00 89.75 135 ILE A C 1
ATOM 1067 O O . ILE A 1 135 ? 0.621 3.991 8.419 1.00 89.75 135 ILE A O 1
ATOM 1071 N N . VAL A 1 136 ? -1.252 5.049 7.738 1.00 89.69 136 VAL A N 1
ATOM 1072 C CA . VAL A 1 136 ? -2.177 4.115 8.394 1.00 89.69 136 VAL A CA 1
ATOM 1073 C C . VAL A 1 136 ? -1.987 2.712 7.827 1.00 89.69 136 VAL A C 1
ATOM 1075 O O . VAL A 1 136 ? -1.850 1.766 8.593 1.00 89.69 136 VAL A O 1
ATOM 1078 N N . THR A 1 137 ? -1.916 2.570 6.504 1.00 90.31 137 THR A N 1
ATOM 1079 C CA . THR A 1 137 ? -1.755 1.270 5.839 1.00 90.31 137 THR A CA 1
ATOM 1080 C C . THR A 1 137 ? -0.484 0.562 6.289 1.00 90.31 137 THR A C 1
ATOM 1082 O O . THR A 1 137 ? -0.550 -0.581 6.736 1.00 90.31 137 THR A O 1
ATOM 1085 N N . ARG A 1 138 ? 0.666 1.247 6.266 1.00 88.69 138 ARG A N 1
ATOM 1086 C CA . ARG A 1 138 ? 1.941 0.677 6.736 1.00 88.69 138 ARG A CA 1
ATOM 1087 C C . ARG A 1 138 ? 1.869 0.261 8.199 1.00 88.69 138 ARG A C 1
ATOM 1089 O O . ARG A 1 138 ? 2.397 -0.788 8.563 1.00 88.69 138 ARG A O 1
ATOM 1096 N N . LEU A 1 139 ? 1.216 1.068 9.034 1.00 88.88 139 LEU A N 1
ATOM 1097 C CA . LEU A 1 139 ? 1.028 0.731 10.438 1.00 88.88 139 LEU A CA 1
ATOM 1098 C C . LEU A 1 139 ? 0.156 -0.520 10.598 1.00 88.88 139 LEU A C 1
ATOM 1100 O O . LEU A 1 139 ? 0.528 -1.424 11.340 1.00 88.88 139 LEU A O 1
ATOM 1104 N N . MET A 1 140 ? -0.954 -0.603 9.867 1.00 87.44 140 MET A N 1
ATOM 1105 C CA . MET A 1 140 ? -1.844 -1.763 9.886 1.00 87.44 140 MET A CA 1
ATOM 1106 C C . MET A 1 140 ? -1.140 -3.037 9.408 1.00 87.44 140 MET A C 1
ATOM 1108 O O . MET A 1 140 ? -1.269 -4.077 10.049 1.00 87.44 140 MET A O 1
ATOM 1112 N N . MET A 1 141 ? -0.361 -2.959 8.327 1.00 86.94 141 MET A N 1
ATOM 1113 C CA . MET A 1 141 ? 0.444 -4.083 7.831 1.00 86.94 141 MET A CA 1
ATOM 1114 C C . MET A 1 141 ? 1.478 -4.523 8.872 1.00 86.94 141 MET A C 1
ATOM 1116 O O . MET A 1 141 ? 1.617 -5.711 9.150 1.00 86.94 141 MET A O 1
ATOM 1120 N N . LYS A 1 142 ? 2.162 -3.567 9.516 1.00 86.38 142 LYS A N 1
ATOM 1121 C CA . LYS A 1 142 ? 3.111 -3.859 10.597 1.00 86.38 142 LYS A 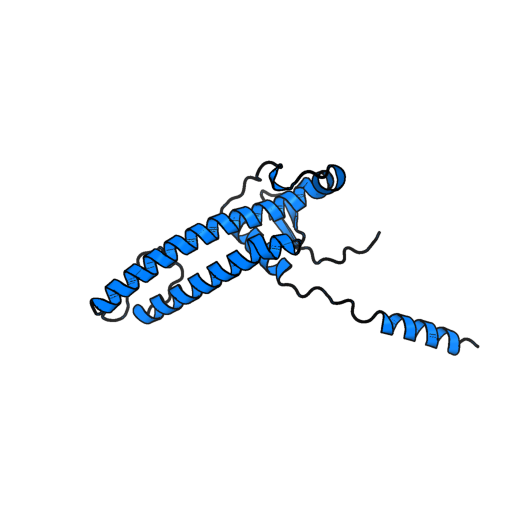CA 1
ATOM 1122 C C . LYS A 1 142 ? 2.434 -4.569 11.768 1.00 86.38 142 LYS A C 1
ATOM 1124 O O . LYS A 1 142 ? 2.989 -5.532 12.281 1.00 86.38 142 LYS A O 1
ATOM 1129 N N . LEU A 1 143 ? 1.258 -4.103 12.186 1.00 84.75 143 LEU A N 1
ATOM 1130 C CA . LEU A 1 143 ? 0.494 -4.708 13.279 1.00 84.75 143 LEU A CA 1
ATOM 1131 C C . LEU A 1 143 ? -0.033 -6.106 12.923 1.00 84.75 143 LEU A C 1
ATOM 1133 O O . LEU A 1 143 ? -0.093 -6.964 13.796 1.00 84.75 143 LEU A O 1
ATOM 1137 N N . ALA A 1 144 ? -0.390 -6.351 11.659 1.00 81.75 144 ALA A N 1
ATOM 1138 C CA . ALA A 1 144 ? -0.826 -7.667 11.187 1.00 81.75 144 ALA A CA 1
ATOM 1139 C C . ALA A 1 144 ? 0.321 -8.693 11.137 1.00 81.75 144 ALA A C 1
ATOM 1141 O O . ALA A 1 144 ? 0.092 -9.873 11.387 1.00 81.75 144 ALA A O 1
ATOM 1142 N N . ASN A 1 145 ? 1.540 -8.228 10.847 1.00 75.00 145 ASN A N 1
ATOM 1143 C CA . ASN A 1 145 ? 2.743 -9.055 10.725 1.00 75.00 145 ASN A CA 1
ATOM 1144 C C . ASN A 1 145 ? 3.576 -9.125 12.016 1.00 75.00 145 ASN A C 1
ATOM 1146 O O . ASN A 1 145 ? 4.641 -9.740 12.028 1.00 75.00 145 ASN A O 1
ATOM 1150 N N . GLN A 1 146 ? 3.129 -8.495 13.106 1.00 71.06 146 GLN A N 1
ATOM 1151 C CA . GLN A 1 146 ? 3.740 -8.710 14.411 1.00 71.06 146 GLN A CA 1
ATOM 1152 C C . GLN A 1 146 ? 3.374 -10.107 14.901 1.00 71.06 146 GLN A C 1
ATOM 1154 O O . GLN A 1 146 ? 2.193 -10.415 15.063 1.00 71.06 146 GLN A O 1
ATOM 1159 N N . ASP A 1 147 ? 4.394 -10.929 15.170 1.00 53.84 147 ASP A N 1
ATOM 1160 C CA . ASP A 1 147 ? 4.220 -12.176 15.905 1.00 53.84 147 ASP A CA 1
ATOM 1161 C C . ASP A 1 147 ? 3.397 -11.869 17.155 1.00 53.84 147 ASP A C 1
ATOM 1163 O O . ASP A 1 147 ? 3.827 -11.118 18.041 1.00 53.84 147 ASP A O 1
ATOM 1167 N N . MET A 1 148 ? 2.184 -12.428 17.223 1.00 48.41 148 MET A N 1
ATOM 1168 C CA . MET A 1 148 ? 1.460 -12.452 18.483 1.00 48.41 148 MET A CA 1
ATOM 1169 C C . MET A 1 148 ? 2.419 -13.062 19.501 1.00 48.41 148 MET A C 1
ATOM 1171 O O . MET A 1 148 ? 3.000 -14.110 19.199 1.00 48.41 148 MET A O 1
ATOM 1175 N N . PRO A 1 149 ? 2.603 -12.473 20.696 1.00 40.22 149 PRO A N 1
ATOM 1176 C CA . PRO A 1 149 ? 3.249 -13.207 21.760 1.00 40.22 149 PRO A CA 1
ATOM 1177 C C . PRO A 1 149 ? 2.401 -14.462 21.985 1.00 40.22 149 PRO A C 1
ATOM 1179 O O . PRO A 1 149 ? 1.357 -14.410 22.640 1.00 40.22 149 PRO A O 1
ATOM 1182 N N . MET A 1 150 ? 2.823 -15.596 21.406 1.00 35.84 150 MET A N 1
ATOM 1183 C CA . MET A 1 150 ? 2.385 -16.908 21.851 1.00 35.84 150 MET A CA 1
ATOM 1184 C C . MET A 1 150 ? 2.594 -16.855 23.345 1.00 35.84 150 MET A C 1
ATOM 1186 O O . MET A 1 150 ? 3.707 -16.566 23.782 1.00 35.84 150 MET A O 1
ATOM 1190 N N . VAL A 1 151 ? 1.509 -17.033 24.096 1.00 40.41 151 VAL A N 1
ATOM 1191 C CA . VAL A 1 151 ? 1.499 -17.077 25.553 1.00 40.41 151 VAL A CA 1
ATOM 1192 C C . VAL A 1 151 ? 2.736 -17.849 25.993 1.00 40.41 151 VAL A C 1
ATOM 1194 O O . VAL A 1 151 ? 2.766 -19.075 25.899 1.00 40.41 151 VAL A O 1
ATOM 1197 N N . ALA A 1 152 ? 3.780 -17.117 26.390 1.00 35.34 152 ALA A N 1
ATOM 1198 C CA . ALA A 1 152 ? 5.025 -17.704 26.828 1.00 35.34 152 ALA A CA 1
ATOM 1199 C C . ALA A 1 152 ? 4.695 -18.376 28.152 1.00 35.34 152 ALA A C 1
ATOM 1201 O O . ALA A 1 152 ? 4.546 -17.727 29.187 1.00 35.34 152 ALA A O 1
ATOM 1202 N N . ASP A 1 153 ? 4.442 -19.674 28.042 1.00 38.66 153 ASP A N 1
ATOM 1203 C CA . ASP A 1 153 ? 4.348 -20.662 29.092 1.00 38.66 153 ASP A CA 1
ATOM 1204 C C . ASP A 1 153 ? 3.788 -20.148 30.427 1.00 38.66 153 ASP A C 1
ATOM 1206 O O . ASP A 1 153 ? 4.494 -19.854 31.399 1.00 38.66 153 ASP A O 1
ATOM 1210 N N . THR A 1 154 ? 2.468 -20.270 30.559 1.00 40.03 154 THR A N 1
ATOM 1211 C CA . THR A 1 154 ? 1.777 -20.438 31.848 1.00 40.03 154 THR A CA 1
ATOM 1212 C C . THR A 1 154 ? 2.387 -21.561 32.714 1.00 40.03 154 THR A C 1
ATOM 1214 O O . THR A 1 154 ? 2.052 -21.672 33.896 1.00 40.03 154 THR A O 1
ATOM 1217 N N . LYS A 1 155 ? 3.324 -22.364 32.181 1.00 38.69 155 LYS A N 1
ATOM 1218 C CA . LYS A 1 155 ? 4.135 -23.332 32.929 1.00 38.69 155 LYS A CA 1
ATOM 1219 C C . LYS A 1 155 ? 5.124 -22.695 33.914 1.00 38.69 155 LYS A C 1
ATOM 1221 O O . LYS A 1 155 ? 5.337 -23.293 34.971 1.00 38.69 155 LYS A O 1
ATOM 1226 N N . ASN A 1 156 ? 5.649 -21.489 33.672 1.00 40.25 156 ASN A N 1
ATOM 1227 C CA . ASN A 1 156 ? 6.578 -20.862 34.631 1.00 40.25 156 ASN A CA 1
ATOM 1228 C C . ASN A 1 156 ? 5.863 -20.269 35.855 1.00 40.25 156 ASN A C 1
ATOM 1230 O O . ASN A 1 156 ? 6.347 -20.393 36.978 1.00 40.25 156 ASN A O 1
ATOM 1234 N N . ARG A 1 157 ? 4.632 -19.763 35.697 1.00 39.78 157 ARG A N 1
ATOM 1235 C CA . ARG A 1 157 ? 3.840 -19.243 36.831 1.00 39.78 157 ARG A CA 1
ATOM 1236 C C . ARG A 1 157 ? 3.335 -20.328 37.793 1.00 39.78 157 ARG A C 1
ATOM 1238 O O . ARG A 1 157 ? 3.048 -20.033 38.955 1.00 39.78 157 ARG A O 1
ATOM 1245 N N . LEU A 1 158 ? 3.223 -21.577 37.333 1.00 43.72 158 LEU A N 1
ATOM 1246 C CA . LEU A 1 158 ? 2.854 -22.721 38.177 1.00 43.72 158 LEU A CA 1
ATOM 1247 C C . LEU A 1 158 ? 4.052 -23.325 38.925 1.00 43.72 158 LEU A C 1
ATOM 1249 O O . LEU A 1 158 ? 3.849 -23.885 40.006 1.00 43.72 158 LEU A O 1
ATOM 1253 N N . LYS A 1 159 ? 5.281 -23.182 38.406 1.00 44.38 159 LYS A N 1
ATOM 1254 C CA . LYS A 1 159 ? 6.506 -23.578 39.122 1.00 44.38 159 LYS A CA 1
ATOM 1255 C C . LYS A 1 159 ? 6.789 -22.653 40.309 1.00 44.38 159 LYS A C 1
ATOM 1257 O O . LYS A 1 159 ? 6.892 -23.154 41.428 1.00 44.38 159 LYS A O 1
ATOM 1262 N N . ASP A 1 160 ? 6.715 -21.335 40.117 1.00 47.56 160 ASP A N 1
ATOM 1263 C CA . ASP A 1 160 ? 6.960 -20.362 41.199 1.00 47.56 160 ASP A CA 1
ATOM 1264 C C . ASP A 1 160 ? 5.946 -20.460 42.350 1.00 47.56 160 ASP A C 1
ATOM 1266 O O . ASP A 1 160 ? 6.285 -20.288 43.523 1.00 47.56 160 ASP A O 1
ATOM 1270 N N . LYS A 1 161 ? 4.682 -20.796 42.049 1.00 50.53 161 LYS A N 1
ATOM 1271 C CA . LYS A 1 161 ? 3.665 -21.039 43.090 1.00 50.53 161 LYS A CA 1
ATOM 1272 C C . LYS A 1 161 ? 3.853 -22.368 43.828 1.00 50.53 161 LYS A C 1
ATOM 1274 O O . LYS A 1 161 ? 3.384 -22.485 44.963 1.00 50.53 161 LYS A O 1
ATOM 1279 N N . ARG A 1 162 ? 4.497 -23.369 43.218 1.00 49.59 162 ARG A N 1
ATOM 1280 C CA . ARG A 1 162 ? 4.785 -24.662 43.865 1.00 49.59 162 ARG A CA 1
ATOM 1281 C C . ARG A 1 162 ? 6.051 -24.610 44.720 1.00 49.59 162 ARG A C 1
ATOM 1283 O O . ARG A 1 162 ? 6.049 -25.222 45.785 1.00 49.59 162 ARG A O 1
ATOM 1290 N N . GLU A 1 163 ? 7.068 -23.845 44.328 1.00 48.53 163 GLU A N 1
ATOM 1291 C CA . GLU A 1 163 ? 8.286 -23.672 45.137 1.00 48.53 163 GLU A CA 1
ATOM 1292 C C . GLU A 1 163 ? 8.050 -22.786 46.365 1.00 48.53 163 GLU A C 1
ATOM 1294 O O . GLU A 1 163 ? 8.411 -23.193 47.469 1.00 48.53 163 GLU A O 1
ATOM 1299 N N . LYS A 1 164 ? 7.289 -21.685 46.246 1.00 48.81 164 LYS A N 1
ATOM 1300 C CA . LYS A 1 164 ? 6.900 -20.876 47.422 1.00 48.81 164 LYS A CA 1
ATOM 1301 C C . LYS A 1 164 ? 6.014 -21.609 48.436 1.00 48.81 164 LYS A C 1
ATOM 1303 O O . LYS A 1 164 ? 5.983 -21.223 49.598 1.00 48.81 164 LYS A O 1
ATOM 1308 N N . LYS A 1 165 ? 5.294 -22.664 48.030 1.00 50.28 165 LYS A N 1
ATOM 1309 C CA . LYS A 1 165 ? 4.535 -23.525 48.960 1.00 50.28 165 LYS A CA 1
ATOM 1310 C C . LYS A 1 165 ? 5.388 -24.612 49.623 1.00 50.28 165 LYS A C 1
ATOM 1312 O O . LYS A 1 165 ? 4.930 -25.196 50.600 1.00 50.28 165 LYS A O 1
ATOM 1317 N N . ARG A 1 166 ? 6.585 -24.904 49.104 1.00 50.47 166 ARG A N 1
ATOM 1318 C CA . ARG A 1 166 ? 7.508 -25.904 49.668 1.00 50.47 166 ARG A CA 1
ATOM 1319 C C . ARG A 1 166 ? 8.583 -25.294 50.568 1.00 50.47 166 ARG A C 1
ATOM 1321 O O . ARG A 1 166 ? 9.061 -25.995 51.444 1.00 50.47 166 ARG A O 1
ATOM 1328 N N . SER A 1 167 ? 8.911 -24.014 50.404 1.00 52.72 167 SER A N 1
ATOM 1329 C CA . SER A 1 167 ? 9.894 -23.300 51.234 1.00 52.72 167 SER A CA 1
ATOM 1330 C C . SER A 1 167 ? 9.306 -22.621 52.482 1.00 52.72 167 SER A C 1
ATOM 1332 O O . SER A 1 167 ? 10.011 -21.884 53.160 1.00 52.72 167 SER A O 1
ATOM 1334 N N . GLY A 1 168 ? 8.006 -22.796 52.744 1.00 51.59 168 GLY A N 1
ATOM 1335 C CA . GLY A 1 168 ? 7.278 -22.172 53.858 1.00 51.59 168 GLY A CA 1
ATOM 1336 C C . GLY A 1 168 ? 6.689 -23.180 54.843 1.00 51.59 168 GLY A C 1
ATOM 1337 O O . GLY A 1 168 ? 5.596 -22.943 55.358 1.00 51.59 168 GLY A O 1
ATOM 1338 N N . LYS A 1 169 ? 7.354 -24.321 55.042 1.00 40.97 169 LYS A N 1
ATOM 1339 C CA . LYS A 1 169 ? 7.004 -25.316 56.056 1.00 40.97 169 LYS A CA 1
ATOM 1340 C C . LYS A 1 169 ? 8.248 -25.763 56.801 1.00 40.97 169 LYS A C 1
ATOM 1342 O O . LYS A 1 169 ? 9.275 -25.943 56.113 1.00 40.97 169 LYS A O 1
#